Protein AF-A0AAD9P7M9-F1 (afdb_monomer)

Nearest PDB structures (foldseek):
  6s08-assembly1_B  TM=6.171E-01  e=7.962E-04  Homo sapiens
  6rus-assembly1_A  TM=6.955E-01  e=2.914E-03  Homo sapiens
  8q6r-assembly1_C  TM=5.592E-01  e=3.567E-04  Homo sapiens
  6rus-assembly2_B  TM=6.695E-01  e=5.405E-03  Homo sapiens
  6s0a-assembly1_B  TM=6.776E-01  e=7.361E-03  Homo sapiens

pLDDT: mean 74.64, std 17.73, range [40.59, 94.88]

InterPro domains:
  IPR000884 Thrombospondin type-1 (TSP1) repeat [PF00090] (33-82)
  IPR000884 Thrombospondin type-1 (TSP1) repeat [PS50092] (29-86)
  IPR000884 Thrombospondin type-1 (TSP1) repeat [SM00209] (32-78)
  IPR036383 Thrombospondin type-1 repeat superfamily [G3DSA:2.20.100.10] (27-86)
  IPR036383 Thrombospondin type-1 repeat superfamily [SSF82895] (29-83)

Solvent-accessible surface area (backbone atoms only — not comparable to full-atom values): 6091 Å² total; per-residue (Å²): 134,85,80,79,78,74,79,71,72,74,86,71,73,74,78,76,80,74,71,74,92,79,76,94,73,75,90,59,78,34,39,70,47,73,70,48,73,68,45,71,49,76,38,84,37,44,80,24,45,23,39,30,41,38,49,17,29,29,75,53,93,96,37,86,39,84,49,62,52,87,62,21,96,71,77,50,66,50,78,45,80,36,75,39,95,41,77,71,78,79,73,79,131

Foldseek 3Di:
DDPPPPPDPDPPPPDPPPVPPDDPDDPAQKEKDDKDDWDPFPDQAAKGKIKIFIFTWHDDPNDTDTDDPVSYPDDRMDMDIDHHHDPPDPPDD

Radius of gyration: 19.97 Å; Cα contacts (8 Å, |Δi|>4): 122; chains: 1; bounding box: 53×28×63 Å

Structure (mmCIF, N/CA/C/O backbone):
data_AF-A0AAD9P7M9-F1
#
_entry.id   AF-A0AAD9P7M9-F1
#
loop_
_atom_site.group_PDB
_atom_site.id
_atom_site.type_symbol
_atom_site.label_atom_id
_atom_site.label_alt_id
_atom_site.label_comp_id
_atom_site.label_asym_id
_atom_site.label_entity_id
_atom_site.label_seq_id
_atom_site.pdbx_PDB_ins_code
_atom_site.Cartn_x
_atom_site.Cartn_y
_atom_site.Cartn_z
_atom_site.occupancy
_atom_site.B_iso_or_equiv
_atom_site.auth_seq_id
_atom_site.auth_comp_id
_atom_site.auth_asym_id
_atom_site.auth_atom_id
_atom_site.pdbx_PDB_model_num
ATOM 1 N N . MET A 1 1 ? -34.715 16.115 17.159 1.00 46.47 1 MET A N 1
ATOM 2 C CA . MET A 1 1 ? -34.446 15.813 15.735 1.00 46.47 1 MET A CA 1
ATOM 3 C C . MET A 1 1 ? -33.056 15.197 15.631 1.00 46.47 1 MET A C 1
ATOM 5 O O . MET A 1 1 ? -32.064 15.915 15.618 1.00 46.47 1 MET A O 1
ATOM 9 N N . THR A 1 2 ? -32.952 13.872 15.689 1.00 43.16 2 THR A N 1
ATOM 10 C CA . THR A 1 2 ? -31.667 13.160 15.642 1.00 43.16 2 THR A CA 1
ATOM 11 C C . THR A 1 2 ? -31.095 13.227 14.227 1.00 43.16 2 THR A C 1
ATOM 13 O O . THR A 1 2 ? -31.656 12.664 13.291 1.00 43.16 2 THR A O 1
ATOM 16 N N . ARG A 1 3 ? -29.986 13.956 14.049 1.00 52.66 3 ARG A N 1
ATOM 17 C CA . ARG A 1 3 ? -29.229 13.996 12.788 1.00 52.66 3 ARG A CA 1
ATOM 18 C C . ARG A 1 3 ? -28.652 12.607 12.525 1.00 52.66 3 ARG A C 1
ATOM 20 O O . ARG A 1 3 ? -27.648 12.230 13.120 1.00 52.66 3 ARG A O 1
ATOM 27 N N . THR A 1 4 ? -29.275 11.851 11.629 1.00 53.25 4 THR A N 1
ATOM 28 C CA . THR A 1 4 ? -28.727 10.584 11.141 1.00 53.25 4 THR A CA 1
ATOM 29 C C . THR A 1 4 ? -27.474 10.883 10.321 1.00 53.25 4 THR A C 1
ATOM 31 O O . THR A 1 4 ? -27.555 11.307 9.167 1.00 53.25 4 THR A O 1
ATOM 34 N N . LEU A 1 5 ? -26.293 10.704 10.913 1.00 58.97 5 LEU A N 1
ATOM 35 C CA . LEU A 1 5 ? -25.031 10.773 10.183 1.00 58.97 5 LEU A CA 1
ATOM 36 C C . LEU A 1 5 ? -24.936 9.524 9.300 1.00 58.97 5 LEU A C 1
ATOM 38 O O . LEU A 1 5 ? -24.565 8.447 9.761 1.00 58.97 5 LEU A O 1
ATOM 42 N N . LYS A 1 6 ? -25.297 9.653 8.017 1.00 48.03 6 LYS A N 1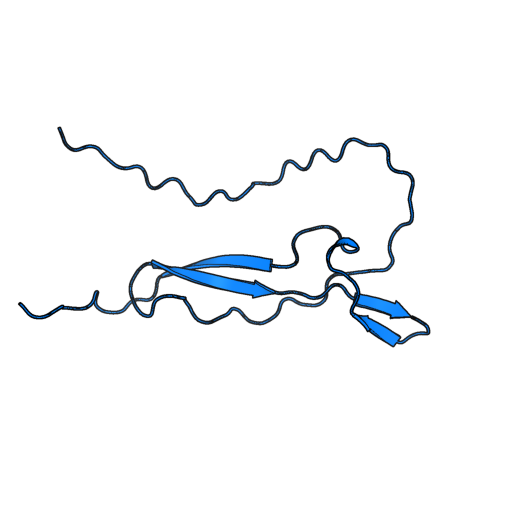
ATOM 43 C CA . LYS A 1 6 ? -24.950 8.649 7.005 1.00 48.03 6 LYS A CA 1
ATOM 44 C C . LYS A 1 6 ? -23.429 8.528 7.002 1.00 48.03 6 LYS A C 1
ATOM 46 O O . LYS A 1 6 ? -22.745 9.456 6.569 1.00 48.03 6 LYS A O 1
ATOM 51 N N . ALA A 1 7 ? -22.909 7.397 7.472 1.00 48.75 7 ALA A N 1
ATOM 52 C CA . ALA A 1 7 ? -21.536 7.009 7.204 1.00 48.75 7 ALA A CA 1
ATOM 53 C C . ALA A 1 7 ? -21.366 7.013 5.682 1.00 48.75 7 ALA A C 1
ATOM 55 O O . ALA A 1 7 ? -21.900 6.152 4.981 1.00 48.75 7 ALA A O 1
ATOM 56 N N . ARG A 1 8 ? -20.707 8.047 5.151 1.00 50.38 8 ARG A N 1
ATOM 57 C CA . ARG A 1 8 ? -20.288 8.040 3.755 1.00 50.38 8 ARG A CA 1
ATOM 58 C C . ARG A 1 8 ? -19.273 6.903 3.675 1.00 50.38 8 ARG A C 1
ATOM 60 O O . ARG A 1 8 ? -18.300 6.955 4.431 1.00 50.38 8 ARG A O 1
ATOM 67 N N . PRO A 1 9 ? -19.490 5.874 2.839 1.00 54.12 9 PRO A N 1
ATOM 68 C CA . PRO A 1 9 ? -18.430 4.923 2.577 1.00 54.12 9 PRO A CA 1
ATOM 69 C C . PRO A 1 9 ? -17.190 5.726 2.193 1.00 54.12 9 PRO A C 1
ATOM 71 O O . PRO A 1 9 ? -17.312 6.775 1.544 1.00 54.12 9 PRO A O 1
ATOM 74 N N . CYS A 1 10 ? -16.021 5.269 2.656 1.00 42.50 10 CYS A N 1
ATOM 75 C CA . CYS A 1 10 ? -14.736 5.807 2.227 1.00 42.50 10 CYS A CA 1
ATOM 76 C C . CYS A 1 10 ? -14.817 6.098 0.725 1.00 42.50 10 CYS A C 1
ATOM 78 O O . CYS A 1 10 ? -15.474 5.319 0.025 1.00 42.50 10 CYS A O 1
ATOM 80 N N . PRO A 1 11 ? -14.199 7.176 0.215 1.00 54.41 11 PRO A N 1
ATOM 81 C CA . PRO A 1 11 ? -14.120 7.409 -1.214 1.00 54.41 11 PRO A CA 1
ATOM 82 C C . PRO A 1 11 ? -13.266 6.293 -1.829 1.00 54.41 11 PRO A C 1
ATOM 84 O O . PRO A 1 11 ? -12.102 6.479 -2.174 1.00 54.41 11 PRO A O 1
ATOM 87 N N . PHE A 1 12 ? -13.860 5.107 -1.982 1.00 48.38 12 PHE A N 1
ATOM 88 C CA . PHE A 1 12 ? -13.654 4.259 -3.123 1.00 48.38 12 PHE A CA 1
ATOM 89 C C . PHE A 1 12 ? -13.897 5.198 -4.287 1.00 48.38 12 PHE A 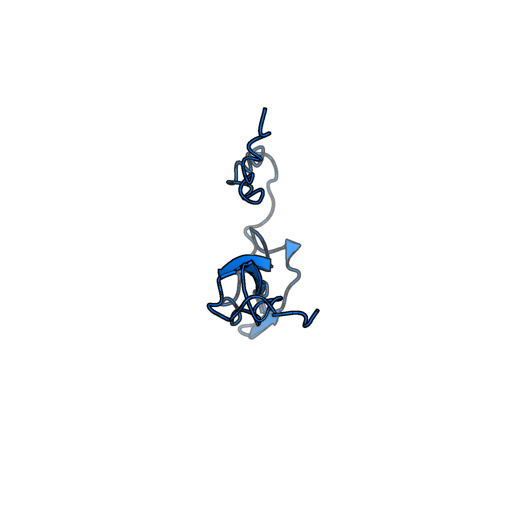C 1
ATOM 91 O O . PHE A 1 12 ? -15.025 5.499 -4.674 1.00 48.38 12 PHE A O 1
ATOM 98 N N . SER A 1 13 ? -12.797 5.733 -4.792 1.00 57.75 13 SER A N 1
ATOM 99 C CA . SER A 1 13 ? -12.700 6.139 -6.173 1.00 57.75 13 SER A CA 1
ATOM 100 C C . SER A 1 13 ? -12.965 4.859 -6.953 1.00 57.75 13 SER A C 1
ATOM 102 O O . SER A 1 13 ? -12.053 4.126 -7.321 1.00 57.75 13 SER A O 1
ATOM 104 N N . ALA A 1 14 ? -14.253 4.546 -7.113 1.00 55.84 14 ALA A N 1
ATOM 105 C CA . ALA A 1 14 ? -14.737 3.752 -8.211 1.00 55.84 14 ALA A CA 1
ATOM 106 C C . ALA A 1 14 ? -14.181 4.463 -9.439 1.00 55.84 14 ALA A C 1
ATOM 108 O O . ALA A 1 14 ? -14.600 5.574 -9.777 1.00 55.84 14 ALA A O 1
ATOM 109 N N . GLY A 1 15 ? -13.111 3.878 -9.971 1.00 60.53 15 GLY A N 1
ATOM 110 C CA . GLY A 1 15 ? -12.368 4.411 -11.087 1.00 60.53 15 GLY A CA 1
ATOM 111 C C . GLY A 1 15 ? -13.334 4.801 -12.188 1.00 60.53 15 GLY A C 1
ATOM 112 O O . GLY A 1 15 ? -14.057 3.975 -12.738 1.00 60.53 15 GLY A O 1
ATOM 113 N N . ARG A 1 16 ? -13.310 6.081 -12.524 1.00 58.47 16 ARG A N 1
ATOM 114 C CA . ARG A 1 16 ? -13.442 6.491 -13.910 1.00 58.47 16 ARG A 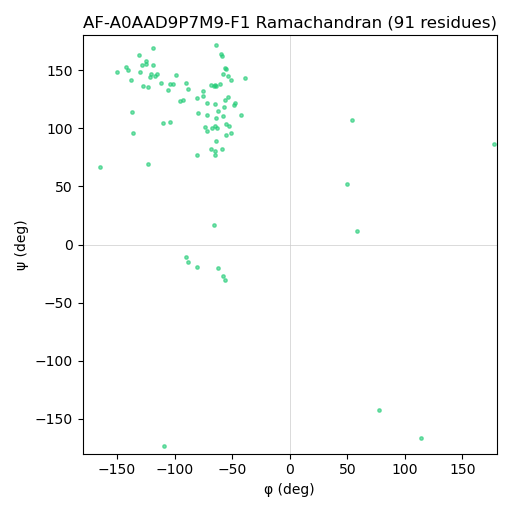CA 1
ATOM 115 C C . ARG A 1 16 ? -12.212 7.314 -14.216 1.00 58.47 16 ARG A C 1
ATOM 117 O O . ARG A 1 16 ? -12.295 8.521 -14.408 1.00 58.47 16 ARG A O 1
ATOM 124 N N . ASP A 1 17 ? -11.075 6.625 -14.251 1.00 54.38 17 ASP A N 1
ATOM 125 C CA . ASP A 1 17 ? -9.927 7.088 -15.015 1.00 54.38 17 ASP A CA 1
ATOM 126 C C . ASP A 1 17 ? -10.368 7.058 -16.483 1.00 54.38 17 ASP A C 1
ATOM 128 O O . ASP A 1 17 ? -10.123 6.100 -17.217 1.00 54.38 17 ASP A O 1
ATOM 132 N N . LYS A 1 18 ? -11.099 8.092 -16.913 1.00 53.88 18 LYS A N 1
ATOM 133 C CA . LYS A 1 18 ? -11.105 8.460 -18.321 1.00 53.88 18 LYS A CA 1
ATOM 134 C C . LYS A 1 18 ? -9.708 8.994 -18.589 1.00 53.88 18 LYS A C 1
ATOM 136 O O . LYS A 1 18 ? -9.457 10.187 -18.476 1.00 53.88 18 LYS A O 1
ATOM 141 N N . VAL A 1 19 ? -8.781 8.073 -18.830 1.00 57.09 19 VAL A N 1
ATOM 142 C CA . VAL A 1 19 ? -7.507 8.402 -19.448 1.00 57.09 19 VAL A CA 1
ATOM 143 C C . VAL A 1 19 ? -7.855 8.920 -20.833 1.00 57.09 19 VAL A C 1
ATOM 145 O O . VAL A 1 19 ? -8.237 8.155 -21.720 1.00 57.09 19 VAL A O 1
ATOM 148 N N . ASP A 1 20 ? -7.844 10.243 -20.957 1.00 53.56 20 ASP A N 1
ATOM 149 C CA . ASP A 1 20 ? -7.990 10.908 -22.236 1.00 53.56 20 ASP A CA 1
ATOM 150 C C . ASP A 1 20 ? -6.936 10.329 -23.185 1.00 53.56 20 ASP A C 1
ATOM 152 O O . ASP A 1 20 ? -5.763 10.141 -22.839 1.00 53.56 20 ASP A O 1
ATOM 156 N N . SER A 1 21 ? -7.415 9.883 -24.338 1.00 62.50 21 SER A N 1
ATOM 157 C CA . SER A 1 21 ? -6.692 9.006 -25.246 1.00 62.50 21 SER A CA 1
ATOM 158 C C . SER A 1 21 ? -5.715 9.815 -26.087 1.00 62.50 21 SER A C 1
ATOM 160 O O . SER A 1 21 ? -5.990 10.065 -27.252 1.00 62.50 21 SER A O 1
ATOM 162 N N . ALA A 1 22 ? -4.572 10.218 -25.528 1.00 62.81 22 ALA A N 1
ATOM 163 C CA . ALA A 1 22 ? -3.469 10.765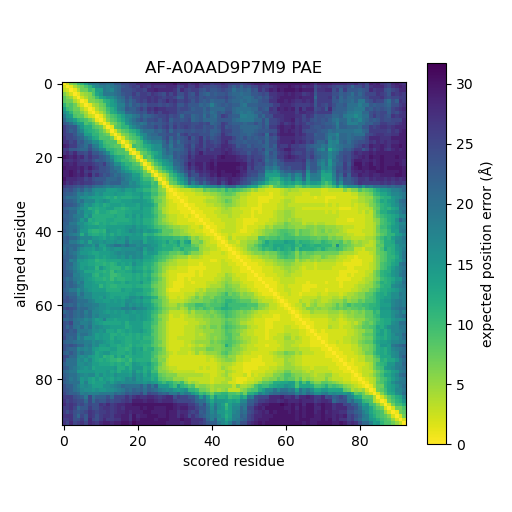 -26.322 1.00 62.81 22 ALA A CA 1
ATOM 164 C C . ALA A 1 22 ? -2.134 10.819 -25.560 1.00 62.81 22 ALA A C 1
ATOM 166 O O . ALA A 1 22 ? -1.592 11.892 -25.333 1.00 62.81 22 ALA A O 1
ATOM 167 N N . MET A 1 23 ? -1.548 9.670 -25.221 1.00 58.34 23 MET A N 1
ATOM 168 C CA . MET A 1 23 ? -0.093 9.583 -25.036 1.00 58.34 23 MET A CA 1
ATOM 169 C C . MET A 1 23 ? 0.397 8.307 -25.718 1.00 58.34 23 MET A C 1
ATOM 171 O O . MET A 1 23 ? 0.318 7.206 -25.175 1.00 58.34 23 MET A O 1
ATOM 175 N N . ARG A 1 24 ? 0.873 8.446 -26.960 1.00 69.31 24 ARG A N 1
ATOM 176 C CA . ARG A 1 24 ? 1.715 7.426 -27.593 1.00 69.31 24 ARG A CA 1
ATOM 177 C C . ARG A 1 24 ? 2.977 7.324 -26.741 1.00 69.31 24 ARG A C 1
ATOM 179 O O . ARG A 1 24 ? 3.723 8.291 -26.663 1.00 69.31 24 ARG A O 1
ATOM 186 N N . GLY A 1 25 ? 3.214 6.187 -26.097 1.00 53.97 25 GLY A N 1
ATOM 187 C CA . GLY A 1 25 ? 4.419 6.046 -25.286 1.00 53.97 25 GLY A CA 1
ATOM 188 C C . GLY A 1 25 ? 4.515 4.717 -24.566 1.00 53.97 25 GLY A C 1
ATOM 189 O O . GLY A 1 25 ? 4.134 4.633 -23.411 1.00 53.97 25 GLY A O 1
ATOM 190 N N . ARG A 1 26 ? 5.067 3.726 -25.279 1.00 55.75 26 ARG A N 1
ATOM 191 C CA . ARG A 1 26 ? 5.729 2.512 -24.776 1.00 55.75 26 ARG A CA 1
ATOM 192 C C . ARG A 1 26 ? 4.900 1.673 -23.794 1.00 55.75 26 ARG A C 1
ATOM 194 O O . ARG A 1 26 ? 4.763 1.998 -22.625 1.00 55.75 26 ARG A O 1
ATOM 201 N N . SER A 1 27 ? 4.414 0.529 -24.276 1.00 58.47 27 SER A N 1
ATOM 202 C CA . SER A 1 27 ? 3.944 -0.563 -23.421 1.00 58.47 27 SER A CA 1
ATOM 203 C C . SER A 1 27 ? 5.074 -0.953 -22.463 1.00 58.47 27 SER A C 1
ATOM 205 O O . SER A 1 27 ? 5.976 -1.702 -22.834 1.00 58.47 27 SER A O 1
ATOM 207 N N . SER A 1 28 ? 5.075 -0.373 -21.263 1.00 61.69 28 SER A N 1
ATOM 208 C CA . SER A 1 28 ? 6.011 -0.693 -20.196 1.00 61.69 28 SER A CA 1
ATOM 209 C C . SER A 1 28 ? 5.873 -2.182 -19.913 1.00 61.69 28 SER A C 1
ATOM 211 O O . SER A 1 28 ? 4.812 -2.622 -19.480 1.00 61.69 28 SER A O 1
ATOM 213 N N . GLN A 1 29 ? 6.933 -2.965 -20.108 1.00 74.44 29 GLN A N 1
ATOM 214 C CA . GLN A 1 29 ? 7.009 -4.367 -19.667 1.00 74.44 29 GLN A CA 1
ATOM 215 C C . GLN A 1 29 ? 6.995 -4.502 -18.129 1.00 74.44 29 GLN A C 1
ATOM 217 O O . GLN A 1 29 ? 7.368 -5.536 -17.579 1.00 74.44 29 GLN A O 1
ATOM 222 N N . ASN A 1 30 ? 6.584 -3.447 -17.425 1.00 88.50 30 ASN A N 1
ATOM 223 C CA . ASN A 1 30 ? 6.551 -3.393 -15.986 1.00 88.50 30 ASN A CA 1
ATOM 224 C C . ASN A 1 30 ? 5.164 -3.825 -15.523 1.00 88.50 30 ASN A C 1
ATOM 226 O O . ASN A 1 30 ? 4.140 -3.271 -15.931 1.00 88.50 30 ASN A O 1
ATOM 230 N N . GLN A 1 31 ? 5.146 -4.828 -14.664 1.00 91.44 31 GLN A N 1
ATOM 231 C CA . GLN A 1 31 ? 3.950 -5.420 -14.100 1.00 91.44 31 GLN A CA 1
ATOM 232 C C . GLN A 1 31 ? 3.981 -5.258 -12.590 1.00 91.44 31 GLN A C 1
ATOM 234 O O . GLN A 1 31 ? 5.036 -5.145 -11.971 1.00 91.44 31 GLN A O 1
ATOM 239 N N . TRP A 1 32 ? 2.807 -5.241 -11.976 1.00 92.44 32 TRP A N 1
ATOM 240 C CA . TRP A 1 32 ? 2.758 -5.322 -10.528 1.00 92.44 32 TRP A CA 1
ATOM 241 C C . TRP A 1 32 ? 3.210 -6.704 -10.067 1.00 92.44 32 TRP A C 1
ATOM 243 O O . TRP A 1 32 ? 2.779 -7.713 -10.625 1.00 92.44 32 TRP A O 1
ATOM 253 N N . SER A 1 33 ? 4.018 -6.744 -9.013 1.00 94.06 33 SER A N 1
ATOM 254 C CA . SER A 1 33 ? 4.243 -7.960 -8.250 1.00 94.06 33 SER A CA 1
ATOM 255 C C . SER A 1 33 ? 2.949 -8.419 -7.571 1.00 94.06 33 SER A C 1
ATOM 257 O O . SER A 1 33 ? 1.923 -7.720 -7.560 1.00 94.06 33 SER A O 1
ATOM 259 N N . GLY A 1 34 ? 2.999 -9.613 -6.980 1.00 93.88 34 GLY A N 1
ATOM 260 C CA . GLY A 1 34 ? 1.964 -10.050 -6.054 1.00 93.88 34 GLY A CA 1
ATOM 261 C C . GLY A 1 34 ? 1.758 -9.018 -4.944 1.00 93.88 34 GLY A C 1
ATOM 262 O O . GLY A 1 34 ? 2.696 -8.357 -4.496 1.00 93.88 34 GLY A O 1
ATOM 263 N N . TRP A 1 35 ? 0.513 -8.872 -4.501 1.00 93.38 35 TRP A N 1
ATOM 264 C CA . TRP A 1 35 ? 0.239 -8.079 -3.313 1.00 93.38 35 TRP A CA 1
ATOM 265 C C . TRP A 1 35 ? 0.959 -8.675 -2.103 1.00 93.38 35 TRP A C 1
ATOM 267 O O . TRP A 1 35 ? 0.929 -9.886 -1.900 1.00 93.38 35 TRP A O 1
ATOM 277 N N . SER A 1 36 ? 1.542 -7.808 -1.280 1.00 94.06 36 SER A N 1
ATOM 278 C CA . SER A 1 36 ? 1.992 -8.157 0.057 1.00 94.06 36 SER A CA 1
ATOM 279 C C . SER A 1 36 ? 0.819 -8.641 0.898 1.00 94.06 36 SER A C 1
ATOM 281 O O . SER A 1 36 ? -0.349 -8.328 0.625 1.00 94.06 36 SER A O 1
ATOM 283 N N . ASP A 1 37 ? 1.151 -9.292 2.006 1.00 94.69 37 ASP A N 1
ATOM 284 C CA . ASP A 1 37 ? 0.179 -9.528 3.057 1.00 94.69 37 ASP A CA 1
ATOM 285 C C . ASP A 1 37 ? -0.439 -8.215 3.540 1.00 94.69 37 ASP A C 1
ATOM 287 O O . ASP A 1 37 ? 0.150 -7.124 3.457 1.00 94.69 37 ASP A O 1
ATOM 291 N N . TRP A 1 38 ? -1.670 -8.330 4.028 1.00 90.31 38 TRP A N 1
ATOM 292 C CA . TRP A 1 38 ? -2.339 -7.227 4.692 1.00 90.31 38 TRP A CA 1
ATOM 293 C C . TRP A 1 38 ? -1.600 -6.873 5.980 1.00 90.31 38 TRP A C 1
ATOM 295 O O . TRP A 1 38 ? -1.261 -7.746 6.775 1.00 90.31 38 TRP A O 1
ATOM 305 N N . SER A 1 39 ? -1.429 -5.577 6.225 1.00 90.44 39 SER A N 1
ATOM 306 C CA . SER A 1 39 ? -0.988 -5.074 7.518 1.00 90.44 39 SER A CA 1
ATOM 307 C C . SER A 1 39 ? -1.958 -5.497 8.618 1.00 90.44 39 SER A C 1
ATOM 309 O O . SER A 1 39 ? -3.139 -5.785 8.376 1.00 90.44 39 SER A O 1
ATOM 311 N N . THR A 1 40 ? -1.484 -5.430 9.859 1.00 88.00 40 THR A N 1
ATOM 312 C CA . THR A 1 40 ? -2.371 -5.459 11.017 1.00 88.00 40 THR A CA 1
ATOM 313 C C . THR A 1 40 ? -3.420 -4.351 10.905 1.00 88.00 40 THR A C 1
ATOM 315 O O . THR A 1 40 ? -3.217 -3.317 10.254 1.00 88.00 40 THR A O 1
ATOM 318 N N . CYS A 1 41 ? -4.586 -4.603 11.496 1.00 87.56 41 CYS A N 1
ATOM 319 C CA . CYS A 1 41 ? -5.624 -3.591 11.610 1.00 87.56 41 CYS A CA 1
ATOM 320 C C . CYS A 1 41 ? -5.098 -2.449 12.488 1.00 87.56 41 CYS A C 1
ATOM 322 O O . CYS A 1 41 ? -4.502 -2.712 13.531 1.00 87.56 41 CYS A O 1
ATOM 324 N N . THR A 1 42 ? -5.327 -1.193 12.098 1.00 86.69 42 THR A N 1
ATOM 325 C CA . THR A 1 42 ? -4.910 -0.026 12.897 1.00 86.69 42 THR A CA 1
ATOM 326 C C . THR A 1 42 ? -5.504 -0.028 14.302 1.00 86.69 42 THR A C 1
ATOM 328 O O . THR A 1 42 ? -4.927 0.563 15.206 1.00 86.69 42 THR A O 1
ATOM 331 N N . LEU A 1 43 ? -6.666 -0.660 14.475 1.00 78.25 43 LEU A N 1
ATOM 332 C CA . LEU A 1 43 ? -7.325 -0.830 15.761 1.00 78.25 43 LEU A CA 1
ATOM 333 C C . LEU A 1 43 ? -7.389 -2.308 16.115 1.00 78.25 43 LEU A C 1
ATOM 335 O O . LEU A 1 43 ? -7.571 -3.151 15.242 1.00 78.25 43 LEU A O 1
ATOM 339 N N . THR A 1 44 ? -7.307 -2.601 17.406 1.00 76.25 44 THR A N 1
ATOM 340 C CA . THR A 1 44 ? -7.446 -3.953 17.964 1.00 76.25 44 THR A CA 1
ATOM 341 C C . THR A 1 44 ? -8.900 -4.322 18.279 1.00 76.25 44 THR A C 1
ATOM 343 O O . THR A 1 44 ? -9.207 -5.500 18.439 1.00 76.25 44 THR A O 1
ATOM 346 N N . CYS A 1 45 ? -9.814 -3.345 18.318 1.00 74.75 45 CYS A N 1
ATOM 347 C CA . CYS A 1 45 ? -11.255 -3.538 18.486 1.00 74.75 45 CYS A CA 1
ATOM 348 C C . CYS A 1 45 ? -12.050 -2.544 17.621 1.00 74.75 45 CYS A C 1
ATOM 350 O O . CYS A 1 45 ? -11.574 -1.456 17.293 1.00 74.75 45 CYS A O 1
ATOM 352 N N . GLY A 1 46 ? -13.271 -2.914 17.229 1.00 78.00 46 GLY A N 1
ATOM 353 C CA . GLY A 1 46 ? -14.143 -2.040 16.443 1.00 78.00 46 GLY A CA 1
ATOM 354 C C . GLY A 1 46 ? -13.768 -1.978 14.957 1.00 78.00 46 GLY A C 1
ATOM 355 O O . GLY A 1 46 ? -13.444 -2.997 14.346 1.00 78.00 46 GLY A O 1
ATOM 356 N N . GLN A 1 47 ? -13.889 -0.793 14.347 1.00 86.56 47 GLN A N 1
ATOM 357 C CA . GLN A 1 47 ? -13.636 -0.567 12.918 1.00 86.56 47 GLN A CA 1
ATOM 358 C C . GLN A 1 47 ? -12.294 0.140 12.710 1.00 86.56 47 GLN A C 1
ATOM 360 O O . GLN A 1 47 ? -12.187 1.344 12.923 1.00 86.56 47 GLN A O 1
ATOM 365 N N . GLY A 1 48 ? -11.288 -0.604 12.256 1.00 86.44 48 GLY A N 1
ATOM 366 C CA . GLY A 1 48 ? -9.996 -0.064 11.841 1.00 86.44 48 GLY A CA 1
ATOM 367 C C . GLY A 1 48 ? -9.797 -0.131 10.327 1.00 86.44 48 GLY A C 1
ATOM 368 O O . GLY A 1 48 ? -10.686 -0.517 9.563 1.00 86.44 48 GLY A O 1
ATOM 369 N N . THR A 1 49 ? -8.593 0.220 9.888 1.00 87.88 49 THR A N 1
ATOM 370 C CA . THR A 1 49 ? -8.150 0.064 8.498 1.00 87.88 49 THR A CA 1
ATOM 371 C C . THR A 1 49 ? -6.919 -0.831 8.462 1.00 87.88 49 THR A C 1
ATOM 373 O O . THR A 1 49 ? -6.105 -0.819 9.377 1.00 87.88 49 THR A O 1
ATOM 376 N N . ARG A 1 50 ? -6.771 -1.620 7.407 1.00 88.56 50 ARG A N 1
ATOM 377 C CA . ARG A 1 50 ? -5.543 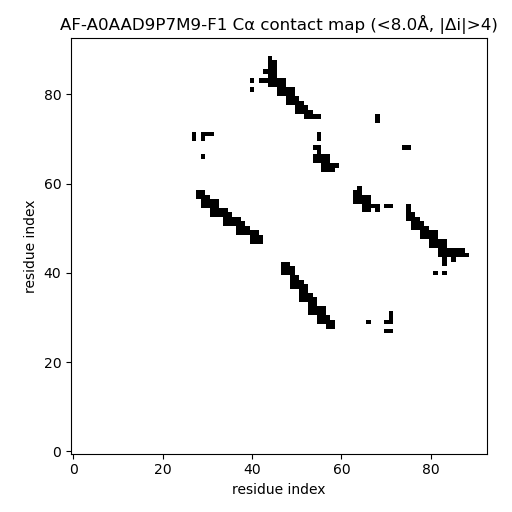-2.343 7.075 1.00 88.56 50 ARG A CA 1
ATOM 378 C C . ARG A 1 50 ? -5.126 -1.984 5.661 1.00 88.56 50 ARG A C 1
ATOM 380 O O . ARG A 1 50 ? -5.964 -1.590 4.850 1.00 88.56 50 ARG A O 1
ATOM 387 N N . MET A 1 51 ? -3.846 -2.119 5.364 1.00 93.31 51 MET A N 1
ATOM 388 C CA . MET A 1 51 ? -3.297 -1.796 4.055 1.00 93.31 51 MET A CA 1
ATOM 389 C C . MET A 1 51 ? -2.437 -2.933 3.527 1.00 93.31 51 MET A C 1
ATOM 391 O O . MET A 1 51 ? -1.796 -3.635 4.299 1.00 93.31 51 MET A O 1
ATOM 395 N N . ARG A 1 52 ? -2.400 -3.100 2.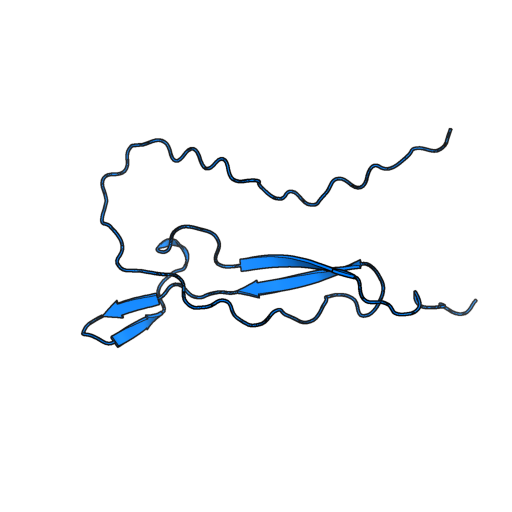211 1.00 94.31 52 ARG A N 1
ATOM 396 C CA . ARG A 1 52 ? -1.422 -3.955 1.535 1.00 94.31 52 ARG A CA 1
ATOM 397 C C . ARG A 1 52 ? -0.737 -3.173 0.432 1.00 94.31 52 ARG A C 1
ATOM 399 O O . ARG A 1 52 ? -1.284 -2.192 -0.080 1.00 94.31 52 ARG A O 1
ATOM 406 N N . ARG A 1 53 ? 0.475 -3.587 0.090 1.00 94.69 53 ARG A N 1
ATOM 407 C CA . ARG A 1 53 ? 1.317 -2.919 -0.903 1.00 94.69 53 ARG A CA 1
ATOM 408 C C . ARG A 1 53 ? 1.735 -3.911 -1.972 1.00 94.69 53 ARG A C 1
ATOM 410 O O . ARG A 1 53 ? 1.708 -5.111 -1.746 1.00 94.69 53 ARG A O 1
ATOM 417 N N . ARG A 1 54 ? 2.098 -3.414 -3.139 1.00 94.88 54 ARG A N 1
ATOM 418 C CA . ARG A 1 54 ? 2.710 -4.196 -4.212 1.00 94.88 54 ARG A CA 1
ATOM 419 C C . ARG A 1 54 ? 3.786 -3.356 -4.864 1.00 94.88 54 ARG A C 1
ATOM 421 O O . ARG A 1 54 ? 3.676 -2.129 -4.904 1.00 94.88 54 ARG A O 1
ATOM 428 N N . ASP A 1 55 ? 4.798 -4.022 -5.380 1.00 94.81 55 ASP A N 1
ATOM 429 C CA . ASP A 1 55 ? 5.914 -3.377 -6.046 1.00 94.81 55 ASP A CA 1
ATOM 430 C C . ASP A 1 55 ? 5.712 -3.429 -7.555 1.00 94.81 55 ASP A C 1
ATOM 432 O O . ASP A 1 55 ? 5.137 -4.372 -8.094 1.00 94.81 55 ASP A O 1
ATOM 436 N N . CYS A 1 56 ? 6.160 -2.393 -8.253 1.00 94.38 56 CYS A N 1
ATOM 437 C CA . CYS A 1 56 ? 6.245 -2.448 -9.704 1.00 94.38 56 CYS A CA 1
ATOM 438 C C . CYS A 1 56 ? 7.530 -3.198 -10.051 1.00 94.38 56 CYS A C 1
ATOM 440 O O . CYS A 1 56 ? 8.595 -2.836 -9.555 1.00 94.38 56 CYS A O 1
ATOM 442 N N . VAL A 1 57 ? 7.443 -4.251 -10.855 1.00 94.06 57 VAL A N 1
ATOM 443 C CA . VAL A 1 57 ? 8.593 -5.046 -11.292 1.00 94.06 57 VAL A CA 1
ATOM 444 C C . VAL A 1 57 ? 8.679 -5.042 -12.809 1.00 94.06 57 VAL A C 1
ATOM 446 O O . VAL A 1 57 ? 7.661 -5.025 -13.493 1.00 94.06 57 VAL A O 1
ATOM 449 N N . GLY A 1 58 ? 9.892 -5.030 -13.342 1.00 90.88 58 GLY A N 1
ATOM 450 C CA . GLY A 1 58 ? 10.159 -5.159 -14.772 1.00 90.88 58 GLY A CA 1
ATOM 451 C C . GLY A 1 58 ? 11.234 -6.207 -15.014 1.00 90.88 58 GLY A C 1
ATOM 452 O O . GLY A 1 58 ? 11.962 -6.561 -14.088 1.00 90.88 58 GLY A O 1
ATOM 453 N N . MET A 1 59 ? 11.328 -6.684 -16.251 1.00 87.06 59 MET A N 1
ATOM 454 C CA . MET A 1 59 ? 12.434 -7.539 -16.676 1.00 87.06 59 MET A CA 1
ATOM 455 C C . MET A 1 59 ? 13.593 -6.673 -17.176 1.00 87.06 59 MET A C 1
ATOM 457 O O . MET A 1 59 ? 13.384 -5.722 -17.934 1.00 87.06 59 MET A O 1
ATOM 461 N N . GLU A 1 60 ? 14.805 -6.987 -16.739 1.00 87.75 60 GLU A N 1
ATOM 462 C CA . GLU A 1 60 ? 16.062 -6.435 -17.244 1.00 87.75 60 GLU A CA 1
ATOM 463 C C . GLU A 1 60 ? 17.051 -7.589 -17.382 1.00 87.75 60 GLU A C 1
ATOM 465 O O . GLU A 1 60 ? 17.393 -8.198 -16.375 1.00 87.75 60 GLU A O 1
ATOM 470 N N . ASP A 1 61 ? 17.454 -7.924 -18.611 1.00 85.44 61 ASP A N 1
ATOM 471 C CA . ASP A 1 61 ? 18.403 -9.020 -18.883 1.00 85.44 61 ASP A CA 1
ATOM 472 C C . ASP A 1 61 ? 18.014 -10.343 -18.182 1.00 85.44 61 ASP A C 1
ATOM 474 O O . ASP A 1 61 ? 18.760 -10.898 -17.382 1.00 85.44 61 ASP A O 1
ATOM 478 N N . ASP A 1 62 ? 16.762 -10.777 -18.384 1.00 84.56 62 ASP A N 1
ATOM 479 C CA . ASP A 1 62 ? 16.130 -11.940 -17.728 1.00 84.56 62 ASP A CA 1
ATOM 480 C C . ASP A 1 62 ? 16.065 -11.907 -16.186 1.00 84.56 62 ASP A C 1
ATOM 482 O O . ASP A 1 62 ? 15.664 -12.883 -15.545 1.00 84.56 62 ASP A O 1
ATOM 486 N N . THR A 1 63 ? 16.358 -10.763 -15.562 1.00 89.56 63 THR A N 1
ATOM 487 C CA . THR A 1 63 ? 16.213 -10.560 -14.116 1.00 89.56 63 THR A CA 1
ATOM 488 C C . THR A 1 63 ? 14.986 -9.718 -13.766 1.00 89.56 63 THR A C 1
ATOM 490 O O . THR A 1 63 ? 14.677 -8.710 -14.406 1.00 89.56 63 THR A O 1
ATOM 493 N N . LEU A 1 64 ? 14.269 -10.124 -12.713 1.00 89.62 64 LEU A N 1
ATOM 494 C CA . LEU A 1 64 ? 13.169 -9.349 -12.140 1.00 89.62 64 LEU A CA 1
ATOM 495 C C . LEU A 1 64 ? 13.726 -8.236 -11.252 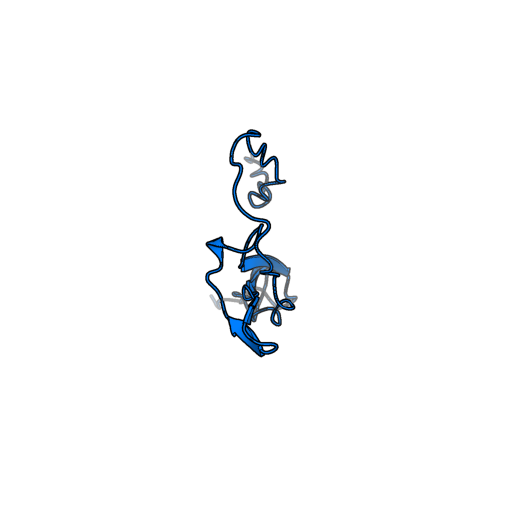1.00 89.62 64 LEU A C 1
ATOM 497 O O . LEU A 1 64 ? 14.262 -8.496 -10.174 1.00 89.62 64 LEU A O 1
ATOM 501 N N . VAL A 1 65 ? 13.534 -6.989 -11.671 1.00 90.88 65 VAL A N 1
ATOM 502 C CA . VAL A 1 65 ? 14.011 -5.807 -10.946 1.00 90.88 65 VAL A CA 1
ATOM 503 C C . VAL A 1 65 ? 12.855 -4.930 -10.486 1.00 90.88 65 VAL A C 1
ATOM 505 O O . VAL A 1 65 ? 11.837 -4.787 -11.167 1.00 90.88 65 VAL A O 1
ATOM 508 N N . ARG A 1 66 ? 13.012 -4.308 -9.314 1.00 93.00 66 ARG A N 1
ATOM 509 C CA . ARG A 1 66 ? 12.027 -3.364 -8.775 1.00 93.00 66 ARG A CA 1
ATOM 510 C C . ARG A 1 66 ? 12.118 -2.032 -9.518 1.00 93.00 66 ARG A C 1
ATOM 512 O O . ARG A 1 66 ? 13.198 -1.478 -9.699 1.00 93.00 66 ARG A O 1
ATOM 519 N N . ARG A 1 67 ? 10.968 -1.513 -9.928 1.00 91.88 67 ARG A N 1
ATOM 520 C CA . ARG A 1 67 ? 10.791 -0.269 -10.677 1.00 91.88 67 ARG A CA 1
ATOM 521 C C . ARG A 1 67 ? 9.958 0.723 -9.877 1.00 91.88 67 ARG A C 1
ATOM 523 O O . ARG A 1 67 ? 9.347 0.397 -8.857 1.00 91.88 67 ARG A O 1
ATOM 530 N N . GLU A 1 68 ? 9.919 1.953 -10.363 1.00 90.00 68 GLU A N 1
ATOM 531 C CA . GLU A 1 68 ? 9.072 2.990 -9.794 1.00 90.00 68 GLU A CA 1
ATOM 532 C C . GLU A 1 68 ? 7.590 2.651 -9.986 1.00 90.00 68 GLU A C 1
ATOM 534 O O . GLU A 1 68 ? 7.150 2.262 -11.068 1.00 90.00 68 GLU A O 1
ATOM 539 N N . ALA A 1 69 ? 6.794 2.849 -8.934 1.00 89.62 69 ALA A N 1
ATOM 540 C CA . ALA A 1 69 ? 5.358 2.574 -8.944 1.00 89.62 69 ALA A CA 1
ATOM 541 C C . ALA A 1 69 ? 4.603 3.318 -10.060 1.00 89.62 69 ALA A C 1
ATOM 543 O O . ALA A 1 69 ? 3.617 2.797 -10.574 1.00 89.62 69 ALA A O 1
ATOM 544 N N . ALA A 1 70 ? 5.080 4.506 -10.453 1.00 88.56 70 ALA A N 1
ATOM 545 C CA . ALA A 1 70 ? 4.494 5.314 -11.521 1.00 88.56 70 ALA A CA 1
ATOM 546 C C . ALA A 1 70 ? 4.524 4.619 -12.893 1.00 88.56 70 ALA A C 1
ATOM 548 O O . ALA A 1 70 ? 3.752 4.979 -13.780 1.00 88.56 70 ALA A O 1
ATOM 549 N N . GLN A 1 71 ? 5.389 3.617 -13.072 1.00 88.19 71 GLN A N 1
ATOM 550 C CA . GLN A 1 71 ? 5.544 2.936 -14.350 1.00 88.19 71 GLN A CA 1
ATOM 551 C C . GLN A 1 71 ? 4.626 1.724 -14.534 1.00 88.19 71 GLN A C 1
ATOM 553 O O . GLN A 1 71 ? 4.506 1.215 -15.649 1.00 88.19 71 GLN A O 1
ATOM 558 N N . CYS A 1 72 ? 3.952 1.288 -13.468 1.00 89.25 72 CYS A N 1
ATOM 559 C CA . CYS A 1 72 ? 2.911 0.272 -13.521 1.00 89.25 72 CYS A CA 1
ATOM 560 C C . CYS A 1 72 ? 1.529 0.933 -13.455 1.00 89.25 72 CYS A C 1
ATOM 562 O O . CYS A 1 72 ? 1.278 1.840 -12.662 1.00 89.25 72 CYS A O 1
ATOM 564 N N . ARG A 1 73 ? 0.579 0.460 -14.269 1.00 88.75 73 ARG A N 1
ATOM 565 C CA . ARG A 1 73 ? -0.773 1.035 -14.296 1.00 88.75 73 ARG A CA 1
ATOM 566 C C . ARG A 1 73 ? -1.560 0.664 -13.036 1.00 88.75 73 ARG A C 1
ATOM 568 O O . ARG A 1 73 ? -1.813 -0.512 -12.785 1.00 88.75 73 ARG A O 1
ATOM 575 N N . GLY A 1 74 ? -2.026 1.660 -12.286 1.00 86.69 74 GLY A N 1
ATOM 576 C CA . GLY A 1 74 ? -2.886 1.485 -11.109 1.00 86.69 74 GLY A CA 1
ATOM 577 C C . GLY A 1 74 ? -2.214 1.909 -9.800 1.00 86.69 74 GLY A C 1
ATOM 578 O O . GLY A 1 74 ? -1.195 2.586 -9.806 1.00 86.69 74 GLY A O 1
ATOM 579 N N . ARG A 1 75 ? -2.804 1.539 -8.654 1.00 87.19 75 ARG A N 1
ATOM 580 C CA . ARG A 1 75 ? -2.310 1.940 -7.320 1.00 87.19 75 ARG A CA 1
ATOM 581 C C . ARG A 1 75 ? -1.314 0.928 -6.756 1.00 87.19 75 ARG A C 1
ATOM 583 O O . ARG A 1 75 ? -1.565 -0.271 -6.847 1.00 87.19 75 ARG A O 1
ATOM 590 N N . ALA A 1 76 ? -0.244 1.404 -6.122 1.00 91.50 76 ALA A N 1
ATOM 591 C CA . ALA A 1 76 ? 0.724 0.562 -5.407 1.00 91.50 76 ALA A CA 1
ATOM 592 C C . ALA A 1 76 ? 0.252 0.144 -4.003 1.00 91.50 76 ALA A C 1
ATOM 594 O O . ALA A 1 76 ? 0.766 -0.812 -3.430 1.00 91.50 76 ALA A O 1
ATOM 595 N N . VAL A 1 77 ? -0.724 0.864 -3.442 1.00 92.69 77 VAL A N 1
ATOM 596 C CA . VAL A 1 77 ? -1.238 0.654 -2.083 1.00 92.69 77 VAL A CA 1
ATOM 597 C C . VAL A 1 77 ? -2.750 0.506 -2.129 1.00 92.69 77 VAL A C 1
ATOM 599 O O . VAL A 1 77 ? -3.439 1.268 -2.813 1.00 92.69 77 VAL A O 1
ATOM 602 N N . GLU A 1 78 ? -3.262 -0.461 -1.378 1.00 89.31 78 GLU A N 1
ATOM 603 C CA . GLU A 1 78 ? -4.689 -0.696 -1.198 1.00 89.31 78 GLU A CA 1
ATOM 604 C C . GLU A 1 78 ? -5.048 -0.654 0.287 1.00 89.31 78 GLU A C 1
ATOM 606 O O . GLU A 1 78 ? -4.351 -1.239 1.114 1.00 89.31 78 GLU A O 1
ATOM 611 N N . HIS A 1 79 ? -6.148 0.026 0.615 1.00 87.38 79 HIS A N 1
ATOM 612 C CA . HIS A 1 79 ? -6.685 0.139 1.969 1.00 87.38 79 HIS A CA 1
ATOM 613 C C . HIS A 1 79 ? -8.007 -0.620 2.066 1.00 87.38 79 HIS A C 1
ATOM 615 O O . HIS A 1 79 ? -8.851 -0.521 1.177 1.00 87.38 79 HIS A O 1
ATOM 621 N N . TYR A 1 80 ? -8.213 -1.333 3.169 1.00 86.25 80 TYR A N 1
ATOM 622 C CA . TYR A 1 80 ? -9.432 -2.087 3.429 1.00 86.25 80 TYR A CA 1
ATOM 623 C C . TYR A 1 80 ? -9.877 -1.917 4.881 1.00 86.25 80 TYR A C 1
ATOM 625 O O . TYR A 1 80 ? -9.050 -1.907 5.792 1.00 86.25 80 TYR A O 1
ATOM 633 N N . LEU A 1 81 ? -11.186 -1.808 5.113 1.00 85.31 81 LEU A N 1
ATOM 634 C CA . LEU A 1 81 ? -11.734 -1.723 6.467 1.00 85.31 81 LEU A CA 1
ATOM 635 C C . LEU A 1 81 ? -11.699 -3.097 7.139 1.00 85.31 81 LEU A C 1
ATOM 637 O O . LEU A 1 81 ? -12.219 -4.078 6.611 1.00 85.31 81 LEU A O 1
ATOM 641 N N . CYS A 1 82 ? -11.122 -3.159 8.331 1.00 82.25 82 CYS A N 1
ATOM 642 C CA . CYS A 1 82 ? -11.154 -4.342 9.180 1.00 82.25 82 CYS A CA 1
ATOM 643 C C . CYS A 1 82 ? -12.129 -4.102 10.329 1.00 82.25 82 CYS A C 1
ATOM 645 O O . CYS A 1 82 ? -12.106 -3.059 10.980 1.00 82.25 82 CYS A O 1
ATOM 647 N N . ARG A 1 83 ? -13.000 -5.082 10.573 1.00 79.50 83 ARG A N 1
ATOM 648 C CA . ARG A 1 83 ? -13.858 -5.115 11.755 1.00 79.50 83 ARG A CA 1
ATOM 649 C C . ARG A 1 83 ? -13.361 -6.244 12.646 1.00 79.50 83 ARG A C 1
ATOM 651 O O . ARG A 1 83 ? -13.575 -7.407 12.316 1.00 79.50 83 ARG A O 1
ATOM 658 N N . LEU A 1 84 ? -12.667 -5.894 13.725 1.00 74.50 84 LEU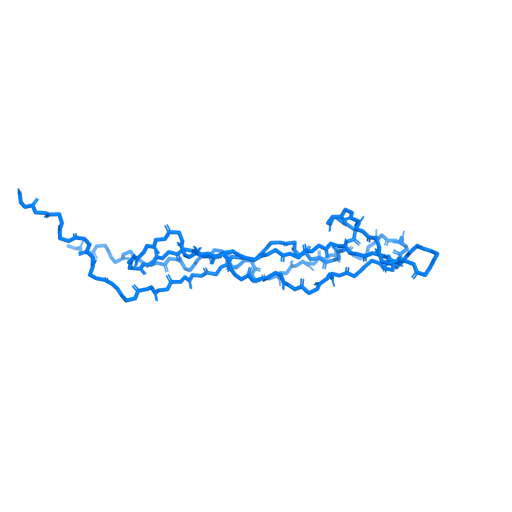 A N 1
ATOM 659 C CA . LEU A 1 84 ? -12.205 -6.862 14.714 1.00 74.50 84 LEU A CA 1
ATOM 660 C C . LEU A 1 84 ? -13.223 -6.927 15.851 1.00 74.50 84 LEU A C 1
ATOM 662 O O . LEU A 1 84 ? -13.561 -5.906 16.457 1.00 74.50 84 LEU A O 1
ATOM 666 N N . ALA A 1 85 ? -13.735 -8.130 16.112 1.00 59.72 85 ALA A N 1
ATOM 667 C CA . ALA A 1 85 ? -14.574 -8.393 17.268 1.00 59.72 85 ALA A CA 1
ATOM 668 C C . ALA A 1 85 ? -13.685 -8.403 18.520 1.00 59.72 85 ALA A C 1
ATOM 670 O O . ALA A 1 85 ? -12.970 -9.363 18.782 1.00 59.72 85 ALA A O 1
ATOM 671 N N . GLY A 1 86 ? -13.710 -7.302 19.263 1.00 56.59 86 GLY A N 1
ATOM 672 C CA . GLY A 1 86 ? -13.096 -7.155 20.577 1.00 56.59 86 GLY A CA 1
ATOM 673 C C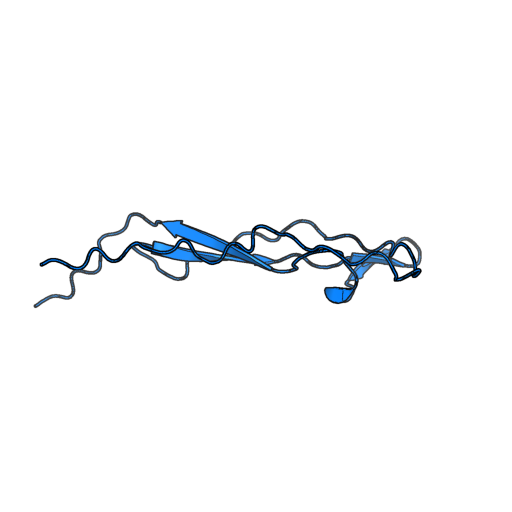 . GLY A 1 86 ? -13.922 -6.147 21.373 1.00 56.59 86 GLY A C 1
ATOM 674 O O . GLY A 1 86 ? -14.531 -5.270 20.745 1.00 56.59 86 GLY A O 1
ATOM 675 N N . PRO A 1 87 ? -14.014 -6.275 22.709 1.00 52.97 87 PRO A N 1
ATOM 676 C CA . PRO A 1 87 ? -14.780 -5.337 23.515 1.00 52.97 87 PRO A CA 1
ATOM 677 C C . PRO A 1 87 ? -14.246 -3.933 23.242 1.00 52.97 87 PRO A C 1
ATOM 679 O O . PRO A 1 87 ? -13.045 -3.687 23.355 1.00 52.97 87 PRO A O 1
ATOM 682 N N . LEU A 1 88 ? -15.141 -3.030 22.828 1.00 52.09 88 LEU A N 1
ATOM 683 C CA . LEU A 1 88 ? -14.882 -1.596 22.892 1.00 52.09 88 LEU A CA 1
ATOM 684 C C . LEU A 1 88 ? -14.338 -1.347 24.293 1.00 52.09 88 LEU A C 1
ATOM 686 O O . LEU A 1 88 ? -14.986 -1.763 25.253 1.00 52.09 88 LEU A O 1
ATOM 690 N N . ALA A 1 89 ? -13.131 -0.795 24.390 1.00 45.66 89 ALA A N 1
ATOM 691 C CA . ALA A 1 89 ? -12.458 -0.570 25.656 1.00 45.66 89 ALA A CA 1
ATOM 692 C C . ALA A 1 89 ? -13.460 -0.021 26.681 1.00 45.66 89 ALA A C 1
ATOM 694 O O . ALA A 1 89 ? -13.955 1.098 26.538 1.00 45.66 89 ALA A O 1
ATOM 695 N N . VAL A 1 90 ? -13.778 -0.836 27.691 1.00 48.62 90 VAL A N 1
ATOM 696 C CA . VAL A 1 90 ? -14.334 -0.342 28.943 1.00 48.62 90 VAL A CA 1
ATOM 697 C C . VAL A 1 90 ? -13.216 0.509 29.525 1.00 48.62 90 VAL A C 1
ATOM 699 O O . VAL A 1 90 ? -12.318 0.009 30.197 1.00 48.62 90 VAL A O 1
ATOM 702 N N . VAL A 1 91 ? -13.200 1.791 29.169 1.00 50.94 91 VAL A N 1
ATOM 703 C CA . VAL A 1 91 ? -12.522 2.787 29.985 1.00 50.94 91 VAL A CA 1
ATOM 704 C C . VAL A 1 91 ? -13.296 2.789 31.300 1.00 50.94 91 VAL A C 1
ATOM 706 O O . VAL A 1 91 ? -14.485 3.101 31.324 1.00 50.94 91 VAL A O 1
ATOM 709 N N . ASN A 1 92 ? -12.672 2.263 32.355 1.00 40.59 92 ASN A N 1
ATOM 710 C CA . ASN A 1 92 ? -13.253 2.305 33.692 1.00 40.59 92 ASN A CA 1
ATOM 711 C C . ASN A 1 92 ? -13.519 3.766 34.087 1.00 40.59 92 ASN A C 1
ATOM 713 O O . ASN A 1 92 ? -12.805 4.667 33.643 1.00 40.59 92 ASN A O 1
ATOM 717 N N . SER A 1 93 ? -14.596 3.921 34.857 1.00 54.25 93 SER A N 1
ATOM 718 C CA . SER A 1 93 ? -15.261 5.155 35.289 1.00 54.25 93 SER A CA 1
ATOM 719 C C . SER A 1 93 ? -14.367 6.197 35.947 1.00 54.25 93 SER A C 1
ATOM 721 O O . SER A 1 93 ? -13.393 5.805 36.626 1.00 54.25 93 SER A O 1
#

Organism: Ridgeia piscesae (NCBI:txid27915)

Mean predicted aligned error: 13.73 Å

Secondary structure (DSSP, 8-state):
--------------------S---------EEPPPPPPPPPS-SSEEEEEEEE--EEEEETTEEEEE-GGGSSS-SEEEEEEEE---------

Sequence (93 aa):
MTRTLKARPCPFSAGRDKVDSAMRGRSSQNQWSGWSDWSTCTLTCGQGTRMRRRDCVGMEDDTLVRREAAQCRGRAVEHYLCRLAGPLAVVNS